Protein 3GMV (pdb70)

Structure (mmCIF, N/CA/C/O backbone):
data_3GMV
#
_entry.id   3GMV
#
_cell.length_a   98.735
_cell.length_b   44.071
_cell.length_c   45.291
_cell.angle_alpha   90.00
_cell.angle_beta   104.58
_cell.angle_gamma   90.00
#
_symmetry.space_group_name_H-M   'C 1 2 1'
#
loop_
_entity.id
_entity.type
_entity.pdbx_description
1 polymer 'Beta-lactamase inhibitory protein BLIP-I'
2 non-polymer TRIS(HYDROXYETHYL)AMINOMETHANE
3 water water
#
loop_
_atom_site.group_PDB
_atom_site.id
_atom_site.type_symbol
_atom_site.label_atom_id
_atom_site.label_alt_id
_atom_site.label_comp_id
_atom_site.label_asym_id
_atom_site.label_entity_id
_atom_site.label_seq_id
_atom_site.pdbx_PDB_ins_code
_atom_site.Cartn_x
_atom_site.Cartn_y
_atom_site.Cartn_z
_atom_site.occupancy
_atom_site.B_iso_or_equiv
_atom_site.auth_seq_id
_atom_site.auth_comp_id
_atom_site.auth_asym_id
_atom_site.auth_atom_id
_atom_site.pdbx_PDB_model_num
ATOM 1 N N . SER A 1 1 ? 37.530 -9.441 36.623 1.00 33.15 2 SER X N 1
ATOM 2 C CA . SER A 1 1 ? 37.710 -8.150 37.337 1.00 32.59 2 SER X CA 1
ATOM 3 C C . SER A 1 1 ? 36.826 -7.019 36.790 1.00 31.25 2 SER X C 1
ATOM 4 O O . SER A 1 1 ? 35.646 -6.876 37.173 1.00 31.80 2 SER X O 1
ATOM 7 N N . GLY A 1 2 ? 37.407 -6.211 35.909 1.00 28.94 3 GLY X N 1
ATOM 8 C CA . GLY A 1 2 ? 36.766 -4.978 35.439 1.00 25.95 3 GLY X CA 1
ATOM 9 C C . GLY A 1 2 ? 35.741 -5.206 34.343 1.00 23.60 3 GLY X C 1
ATOM 10 O O . GLY A 1 2 ? 35.484 -6.335 33.934 1.00 24.57 3 GLY X O 1
ATOM 11 N N . PHE A 1 3 ? 35.146 -4.124 33.869 1.00 20.97 4 PHE X N 1
ATOM 12 C CA . PHE A 1 3 ? 34.161 -4.212 32.797 1.00 17.76 4 PHE X CA 1
ATOM 13 C C . PHE A 1 3 ? 34.789 -4.714 31.488 1.00 17.06 4 PHE X C 1
ATOM 14 O O . PHE A 1 3 ? 35.997 -4.540 31.278 1.00 16.76 4 PHE X O 1
ATOM 22 N N . SER A 1 4 ? 33.980 -5.288 30.595 1.00 14.65 5 SER X N 1
ATOM 23 C CA . SER A 1 4 ? 34.478 -5.893 29.350 1.00 14.13 5 SER X CA 1
ATOM 24 C C . SER A 1 4 ? 33.346 -6.089 28.365 1.00 14.38 5 SER X C 1
ATOM 25 O O . SER A 1 4 ? 32.185 -6.059 28.763 1.00 12.81 5 SER X O 1
ATOM 28 N N . ALA A 1 5 ? 33.673 -6.286 27.087 1.00 14.07 6 ALA X N 1
ATOM 29 C CA . ALA A 1 5 ? 32.660 -6.544 26.053 1.00 14.92 6 AL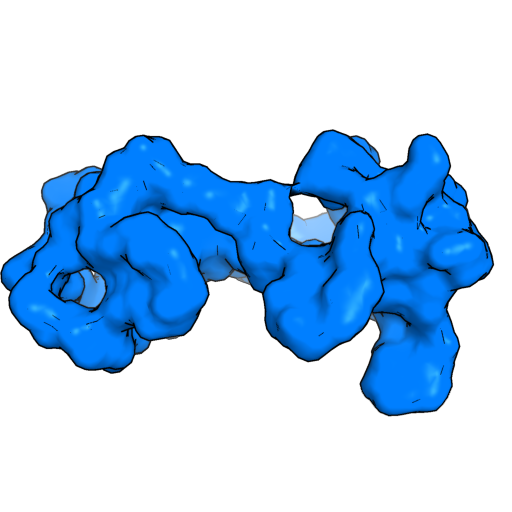A X CA 1
ATOM 30 C C . ALA A 1 5 ? 31.844 -7.779 26.432 1.00 15.05 6 ALA X C 1
ATOM 31 O O . ALA A 1 5 ? 30.628 -7.830 26.220 1.00 14.44 6 ALA X O 1
ATOM 33 N N . GLU A 1 6 ? 32.517 -8.779 27.008 1.00 13.89 7 GLU X N 1
ATOM 34 C CA . GLU A 1 6 ? 31.799 -9.965 27.451 1.00 14.07 7 GLU X CA 1
ATOM 35 C C . GLU A 1 6 ? 30.749 -9.631 28.510 1.00 12.42 7 GLU X C 1
ATOM 36 O O . GLU A 1 6 ? 29.631 -10.144 28.440 1.00 12.57 7 GLU X O 1
ATOM 42 N N . LYS A 1 7 ? 31.081 -8.769 29.475 1.00 11.71 8 LYS X N 1
ATOM 43 C CA . LYS A 1 7 ? 30.087 -8.353 30.474 1.00 11.28 8 LYS X CA 1
ATOM 44 C C . LYS A 1 7 ? 28.927 -7.594 29.818 1.00 10.15 8 LYS X C 1
ATOM 45 O O . LYS A 1 7 ? 27.756 -7.788 30.161 1.00 9.87 8 LYS X O 1
ATOM 51 N N . TYR A 1 8 ? 29.263 -6.705 28.889 1.00 9.37 9 TYR X N 1
ATOM 52 C CA . TYR A 1 8 ? 28.253 -5.989 28.090 1.00 9.65 9 TYR X CA 1
ATOM 53 C C . TYR A 1 8 ? 27.242 -6.954 27.470 1.00 9.90 9 TYR X C 1
ATOM 54 O O . TYR A 1 8 ? 26.043 -6.720 27.537 1.00 10.24 9 TYR X O 1
ATOM 63 N N . GLU A 1 9 ? 27.726 -8.025 26.855 1.00 9.81 10 GLU X N 1
ATOM 64 C CA . GLU A 1 9 ? 26.844 -9.020 26.234 1.00 10.40 10 GLU X CA 1
ATOM 65 C C . GLU A 1 9 ? 26.008 -9.824 27.241 1.00 10.80 10 GLU X C 1
ATOM 66 O O . GLU A 1 9 ? 24.904 -10.246 26.913 1.00 11.21 10 GLU X O 1
ATOM 72 N N . GLN A 1 10 ? 26.538 -10.052 28.439 1.00 9.73 11 GLN X N 1
ATOM 73 C CA . GLN A 1 10 ? 25.825 -10.788 29.476 1.00 10.38 11 GLN X CA 1
ATOM 74 C C . GLN A 1 10 ? 24.652 -9.945 30.001 1.00 10.72 11 GLN X C 1
ATOM 75 O O . GLN A 1 10 ? 23.692 -10.499 30.547 1.00 11.38 11 GLN X O 1
ATOM 81 N N . ILE A 1 11 ? 24.778 -8.621 29.876 1.00 8.79 12 ILE X N 1
ATOM 82 C CA . ILE A 1 11 ? 23.755 -7.670 30.355 1.00 9.18 12 ILE X CA 1
ATOM 83 C C . ILE A 1 11 ? 22.622 -7.652 29.331 1.00 10.28 12 ILE X C 1
ATOM 84 O O . ILE A 1 11 ? 22.885 -7.530 28.132 1.00 10.60 12 ILE X O 1
ATOM 89 N N . GLN A 1 12 ? 21.381 -7.804 29.810 1.00 9.23 13 GLN X N 1
ATOM 90 C CA . GLN A 1 12 ? 20.240 -8.029 28.945 1.00 9.39 13 GLN X CA 1
ATOM 91 C C . GLN A 1 12 ? 19.053 -7.145 29.291 1.00 9.12 13 GLN X C 1
ATOM 92 O O . GLN A 1 12 ? 18.829 -6.799 30.464 1.00 8.62 13 GLN X O 1
ATOM 98 N N . PHE A 1 13 ? 18.258 -6.814 28.283 1.00 7.57 14 PHE X N 1
ATOM 99 C CA . PHE A 1 13 ? 17.110 -5.941 28.552 1.00 7.02 14 PHE X CA 1
ATOM 100 C C . PHE A 1 13 ? 16.162 -6.569 29.570 1.00 6.71 14 PHE X C 1
ATOM 101 O O . PHE A 1 13 ? 15.923 -7.803 29.568 1.00 7.43 14 PHE X O 1
ATOM 109 N N . GLY A 1 14 ? 15.643 -5.714 30.448 1.00 6.74 15 GLY X N 1
ATOM 110 C CA . GLY A 1 14 ? 14.753 -6.153 31.523 1.00 6.67 15 GLY X CA 1
ATOM 111 C C . GLY A 1 14 ? 15.472 -6.391 32.844 1.00 7.64 15 GLY X C 1
ATOM 112 O O . GLY A 1 14 ? 14.824 -6.424 33.915 1.00 7.55 15 GLY X O 1
ATOM 113 N N . MET A 1 15 ? 16.794 -6.611 32.802 1.00 7.51 16 MET X N 1
ATOM 114 C CA . MET A 1 15 ? 17.519 -6.822 34.060 1.00 7.83 16 MET X CA 1
ATOM 115 C C . MET A 1 15 ? 17.374 -5.649 35.016 1.00 7.32 16 MET X C 1
ATOM 116 O O . MET A 1 15 ? 17.238 -4.485 34.606 1.00 7.75 16 MET X O 1
ATOM 121 N N . THR A 1 16 ? 17.445 -5.945 36.301 1.00 7.42 17 THR X N 1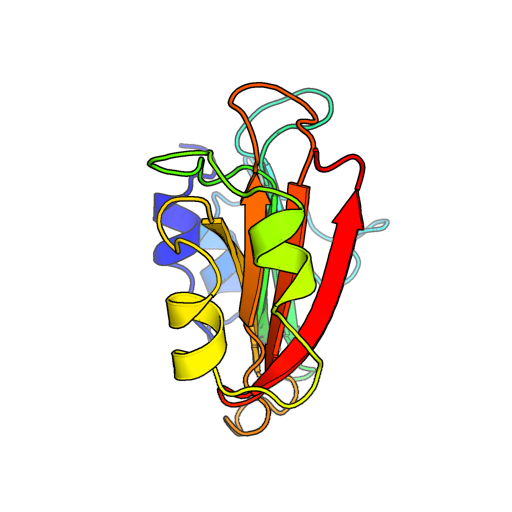
ATOM 122 C CA . THR A 1 16 ? 17.380 -4.860 37.283 1.00 7.60 17 THR X CA 1
ATOM 123 C C . THR A 1 16 ? 18.691 -4.060 37.347 1.00 7.55 17 THR X C 1
ATOM 124 O O . THR A 1 16 ? 19.753 -4.508 36.891 1.00 7.79 17 THR X O 1
ATOM 128 N N . PHE A 1 17 ? 18.603 -2.867 37.933 1.00 6.70 18 PHE X N 1
ATOM 129 C CA . PHE A 1 17 ? 19.784 -2.081 38.228 1.00 7.17 18 PHE X CA 1
ATOM 130 C C . PHE A 1 17 ? 20.836 -2.917 38.972 1.00 7.69 18 PHE X C 1
ATOM 131 O O . PHE A 1 17 ? 22.018 -2.888 38.628 1.00 6.54 18 PHE X O 1
ATOM 139 N N . ASP A 1 18 ? 20.422 -3.631 40.014 1.00 6.61 19 ASP X N 1
ATOM 140 C CA . ASP A 1 18 ? 21.388 -4.383 40.812 1.00 7.39 19 ASP X CA 1
ATOM 141 C C . ASP A 1 18 ? 22.034 -5.486 39.977 1.00 6.08 19 ASP X C 1
ATOM 142 O O . ASP A 1 18 ? 23.243 -5.744 40.100 1.00 7.43 19 ASP X O 1
ATOM 147 N N . GLU A 1 19 ? 21.233 -6.135 39.120 1.00 6.27 20 GLU X N 1
ATOM 148 C CA . GLU A 1 19 ? 21.770 -7.209 38.285 1.00 6.04 20 GLU X CA 1
ATOM 149 C C . GLU A 1 19 ? 22.833 -6.663 37.335 1.00 5.95 20 GLU X C 1
ATOM 150 O O . GLU A 1 19 ? 23.894 -7.261 37.131 1.00 5.45 20 GLU X O 1
ATOM 156 N N . VAL A 1 20 ? 22.525 -5.537 36.714 1.00 5.59 21 VAL X N 1
ATOM 157 C CA . VAL A 1 20 ? 23.463 -4.936 35.796 1.00 6.33 21 VAL X CA 1
ATOM 158 C C . VAL A 1 20 ? 24.728 -4.441 36.500 1.00 6.91 21 VAL X C 1
ATOM 159 O O . VAL A 1 20 ? 25.834 -4.641 36.002 1.00 7.17 21 VAL X O 1
ATOM 163 N N . TRP A 1 21 ? 24.560 -3.777 37.650 1.00 7.57 22 TRP X N 1
ATOM 164 C CA . TRP A 1 21 ? 25.695 -3.313 38.463 1.00 8.27 22 TRP X CA 1
ATOM 165 C C . TRP A 1 21 ? 26.626 -4.496 38.814 1.00 9.40 22 TRP X C 1
ATOM 166 O O . TRP A 1 21 ? 27.859 -4.372 38.708 1.00 9.58 22 TRP X O 1
ATOM 177 N N . GLU A 1 22 ? 26.044 -5.631 39.196 1.00 8.96 23 GLU X N 1
ATOM 178 C CA . GLU A 1 22 ? 26.826 -6.804 39.572 1.00 10.27 23 GLU X CA 1
ATOM 179 C C . GLU A 1 22 ? 27.609 -7.324 38.358 1.00 9.34 23 GLU X C 1
ATOM 180 O O . GLU A 1 22 ? 28.824 -7.564 38.435 1.00 9.82 23 GLU X O 1
ATOM 186 N N . ILE A 1 23 ? 26.929 -7.496 37.240 1.00 9.37 24 ILE X N 1
ATOM 187 C CA . ILE A 1 23 ? 27.587 -8.039 36.047 1.00 9.21 24 ILE X CA 1
ATOM 188 C C . ILE A 1 23 ? 28.677 -7.081 35.550 1.00 9.93 24 ILE X C 1
ATOM 189 O O . ILE A 1 23 ? 29.769 -7.501 35.172 1.00 10.55 24 ILE X O 1
ATOM 194 N N . GLY A 1 24 ? 28.380 -5.784 35.544 1.00 9.90 25 GLY X N 1
ATOM 195 C CA . GLY A 1 24 ? 29.336 -4.803 35.073 1.00 10.24 25 GLY X CA 1
ATOM 196 C C . GLY A 1 24 ? 30.625 -4.742 35.872 1.00 11.75 25 GLY X C 1
ATOM 197 O O . GLY A 1 24 ? 31.626 -4.265 35.365 1.00 12.31 25 GLY X O 1
ATOM 198 N N . GLY A 1 25 ? 30.600 -5.180 37.127 1.00 11.57 26 GLY X N 1
ATOM 199 C CA . GLY A 1 25 ? 31.816 -5.099 37.945 1.00 13.23 26 GLY X CA 1
ATOM 200 C C . GLY A 1 25 ? 31.709 -4.245 39.189 1.00 13.31 26 GLY X C 1
ATOM 201 O O . GLY A 1 25 ? 32.696 -4.070 39.885 1.00 13.64 26 GLY X O 1
ATOM 202 N N . GLY A 1 26 ? 30.512 -3.730 39.474 1.00 13.29 27 GLY X N 1
ATOM 203 C CA . GLY A 1 26 ? 30.243 -3.011 40.723 1.00 13.60 27 GLY X CA 1
ATOM 204 C C . GLY A 1 26 ? 31.078 -1.758 40.862 1.00 14.24 27 GLY X C 1
ATOM 205 O O . GLY A 1 26 ? 31.478 -1.173 39.874 1.00 12.87 27 GLY X O 1
ATOM 206 N N . GLU A 1 27 ? 31.365 -1.388 42.105 1.00 15.13 28 GLU X N 1
ATOM 207 C CA . GLU A 1 27 ? 32.009 -0.117 42.429 1.00 17.15 28 GLU X CA 1
ATOM 208 C C . GLU A 1 27 ? 33.348 0.031 41.744 1.00 16.25 28 GLU X C 1
ATOM 209 O O . GLU A 1 27 ? 33.683 1.093 41.254 1.00 16.78 28 GLU X O 1
ATOM 215 N N . ALA A 1 28 ? 34.139 -1.037 41.716 1.00 16.84 29 ALA X N 1
ATOM 216 C CA . ALA A 1 28 ? 35.474 -0.929 41.124 1.00 17.05 29 ALA X CA 1
ATOM 217 C C . ALA A 1 28 ? 35.441 -0.626 39.637 1.00 16.44 29 ALA X C 1
ATOM 218 O O . ALA A 1 28 ? 36.389 -0.044 39.108 1.00 15.86 29 ALA X O 1
ATOM 220 N N . ALA A 1 29 ? 34.365 -1.017 38.947 1.00 14.23 30 ALA X N 1
ATOM 221 C CA . ALA A 1 29 ? 34.318 -0.864 37.482 1.00 13.76 30 ALA X CA 1
ATOM 222 C C . ALA A 1 29 ? 33.311 0.168 36.946 1.00 12.62 30 ALA X C 1
ATOM 223 O O . ALA A 1 29 ? 33.418 0.647 35.823 1.00 13.00 30 ALA X O 1
ATOM 225 N N . CYS A 1 30 ? 32.330 0.513 37.761 1.00 11.75 31 CYS X N 1
ATOM 226 C CA . CYS A 1 30 ? 31.190 1.287 37.274 1.00 10.71 31 CYS X CA 1
ATOM 227 C C . CYS A 1 30 ? 30.897 2.446 38.206 1.00 11.28 31 CYS X C 1
ATOM 228 O O . CYS A 1 30 ? 31.412 2.496 39.344 1.00 12.87 31 CYS X O 1
ATOM 231 N N . ASP A 1 31 ? 30.089 3.386 37.723 1.00 11.09 32 ASP X N 1
ATOM 232 C CA . ASP A 1 31 ? 29.633 4.514 38.521 1.00 11.19 32 ASP X CA 1
ATOM 233 C C . ASP A 1 31 ? 28.178 4.833 38.214 1.00 10.32 32 ASP X C 1
ATOM 234 O O . ASP A 1 31 ? 27.667 4.525 37.142 1.00 10.36 32 ASP X O 1
ATOM 239 N N . THR A 1 32 ? 27.511 5.441 39.179 1.00 9.32 33 THR X N 1
ATOM 240 C CA . THR A 1 32 ? 26.171 5.938 38.993 1.00 10.28 33 THR X CA 1
ATOM 241 C C . THR A 1 32 ? 26.123 7.328 39.667 1.00 10.31 33 THR X C 1
ATOM 242 O O . THR A 1 32 ? 27.059 7.713 40.392 1.00 9.46 33 THR X O 1
ATOM 246 N N . GLY A 1 33 ? 25.065 8.091 39.381 1.00 10.93 34 GLY X N 1
ATOM 247 C CA . GLY A 1 33 ? 24.919 9.427 39.959 1.00 11.95 34 GLY X CA 1
ATOM 248 C C . GLY A 1 33 ? 25.827 10.496 39.363 1.00 13.15 34 GLY X C 1
ATOM 249 O O . GLY A 1 33 ? 26.440 10.327 38.293 1.00 12.29 34 GLY X O 1
ATOM 250 N N . GLY A 1 34 ? 25.947 11.618 40.063 1.00 12.35 35 GLY X N 1
ATOM 251 C CA . GLY A 1 34 ? 26.557 12.773 39.408 1.00 13.92 35 GLY X CA 1
ATOM 252 C C . GLY A 1 34 ? 25.917 12.979 38.042 1.00 13.94 35 GLY X C 1
ATOM 253 O O . GLY A 1 34 ? 24.719 12.839 37.868 1.00 15.57 35 GLY X O 1
ATOM 254 N N . VAL A 1 35 ? 26.718 13.320 37.041 1.00 15.36 36 VAL X N 1
ATOM 255 C CA . VAL A 1 35 ? 26.185 13.543 35.699 1.00 15.15 36 VAL X CA 1
ATOM 256 C C . VAL A 1 35 ? 25.577 12.293 35.036 1.00 14.99 36 VAL X C 1
ATOM 257 O O . VAL A 1 35 ? 24.839 12.402 34.064 1.00 15.14 36 VAL X O 1
ATOM 261 N N . ILE A 1 36 ? 25.924 11.105 35.539 1.00 13.59 37 ILE X N 1
ATOM 262 C CA . ILE A 1 36 ? 25.353 9.832 35.048 1.00 12.38 37 ILE X CA 1
ATOM 263 C C . ILE A 1 36 ? 23.907 9.671 35.466 1.00 12.45 37 ILE X C 1
ATOM 264 O O . ILE A 1 36 ? 23.148 8.945 34.815 1.00 13.44 37 ILE X O 1
ATOM 269 N N . GLY A 1 37 ? 23.534 10.311 36.575 1.00 11.76 38 GLY X N 1
ATOM 270 C CA . GLY A 1 37 ? 22.159 10.229 37.086 1.00 10.80 38 GLY X CA 1
ATOM 271 C C . GLY A 1 37 ? 21.784 8.818 37.504 1.00 10.86 38 GLY X C 1
ATOM 272 O O . GLY A 1 37 ? 22.624 8.100 38.026 1.00 10.93 38 GLY X O 1
ATOM 273 N N . ASP A 1 38 ? 20.528 8.424 37.265 1.00 11.06 39 ASP X N 1
ATOM 274 C CA . ASP A 1 38 ? 20.030 7.114 37.699 1.00 10.60 39 ASP X CA 1
ATOM 275 C C . ASP A 1 38 ? 20.688 5.953 36.925 1.00 9.98 39 ASP X C 1
ATOM 276 O O . ASP A 1 38 ? 20.505 4.779 37.272 1.00 9.55 39 ASP X O 1
ATOM 281 N N . SER A 1 39 ? 21.434 6.278 35.871 1.00 9.64 40 SER X N 1
ATOM 282 C CA . SER A 1 39 ? 22.004 5.259 34.989 1.00 9.98 40 SER X CA 1
ATOM 283 C C . SER A 1 39 ? 23.294 4.642 35.543 1.00 9.65 40 SER X C 1
ATOM 284 O O . SER A 1 39 ? 23.711 4.954 36.657 1.00 10.34 40 SER X O 1
ATOM 287 N N . ILE A 1 40 ? 23.905 3.732 34.785 1.00 9.13 41 ILE X N 1
ATOM 288 C CA . ILE A 1 40 ? 25.196 3.177 35.194 1.00 7.75 41 ILE X CA 1
ATOM 289 C C . ILE A 1 40 ? 26.128 3.365 34.044 1.00 8.66 41 ILE X C 1
ATOM 290 O O . ILE A 1 40 ? 25.724 3.148 32.901 1.00 8.99 41 ILE X O 1
ATOM 295 N N . LEU A 1 41 ? 27.397 3.669 34.322 1.00 10.16 42 LEU X N 1
ATOM 296 C CA . LEU A 1 41 ? 28.402 3.755 33.264 1.00 11.05 42 LEU X CA 1
ATOM 297 C C . LEU A 1 41 ? 29.614 2.971 33.758 1.00 11.92 42 LEU X C 1
ATOM 298 O O . LEU A 1 41 ? 30.032 3.145 34.912 1.00 11.89 42 LEU X O 1
ATOM 303 N N . CYS A 1 42 ? 30.149 2.100 32.908 1.00 11.54 43 CYS X N 1
ATOM 304 C CA . CYS A 1 42 ? 31.315 1.271 33.267 1.00 12.92 43 CYS X CA 1
ATOM 305 C C . CYS A 1 42 ? 32.369 1.446 32.170 1.00 14.06 43 CYS X C 1
ATOM 306 O O . CYS A 1 42 ? 32.057 1.347 30.990 1.00 11.34 43 CYS X O 1
ATOM 309 N N . PHE A 1 43 ? 33.614 1.695 32.573 1.00 16.41 44 PHE X N 1
ATOM 310 C CA . PHE A 1 43 ? 34.739 1.870 31.638 1.00 17.28 44 PHE X CA 1
ATOM 311 C C . PHE A 1 43 ? 35.637 0.642 31.689 1.00 17.09 44 PHE X C 1
ATOM 312 O O . PHE A 1 43 ? 35.834 0.078 32.747 1.00 17.35 44 PHE X O 1
ATOM 320 N N . THR A 1 44 ? 36.190 0.212 30.554 1.00 16.29 45 THR X N 1
ATOM 321 C CA . THR A 1 44 ? 37.055 -0.950 30.558 1.00 16.24 45 THR X CA 1
ATOM 322 C C . THR A 1 44 ? 38.507 -0.536 30.872 1.00 16.95 45 THR X C 1
ATOM 323 O O . THR A 1 44 ? 39.308 -1.380 31.219 1.00 17.93 45 THR X O 1
ATOM 327 N N . GLU A 1 45 ? 38.817 0.744 30.701 1.00 17.71 46 GLU X N 1
ATOM 328 C CA . GLU A 1 45 ? 40.183 1.259 30.933 1.00 19.08 46 GLU X CA 1
ATOM 329 C C . GLU A 1 45 ? 40.127 2.611 31.597 1.00 19.68 46 GLU X C 1
ATOM 330 O O . GLU A 1 45 ? 39.080 3.249 31.636 1.00 18.25 46 GLU X O 1
ATOM 336 N N . SER A 1 46 ? 41.274 3.072 32.101 1.00 20.28 47 SER X N 1
ATOM 337 C CA . SER A 1 46 ? 41.392 4.434 32.558 1.00 21.20 47 SER X CA 1
ATOM 338 C C . SER A 1 46 ? 41.623 5.422 31.424 1.00 21.30 47 SER X C 1
ATOM 339 O O . SER A 1 46 ? 41.793 5.056 30.263 1.00 20.90 47 SER X O 1
ATOM 342 N N . GLY A 1 47 ? 41.614 6.698 31.760 1.00 22.22 48 GLY X N 1
ATOM 343 C CA . GLY A 1 47 ? 41.996 7.712 30.804 1.00 23.30 48 GLY X CA 1
ATOM 344 C C . GLY A 1 47 ? 40.874 8.106 29.868 1.00 24.78 48 GLY X C 1
ATOM 345 O O . GLY A 1 47 ? 39.783 7.532 29.920 1.00 25.01 48 GLY X O 1
ATOM 346 N N . ASP A 1 48 ? 41.160 9.077 29.008 1.00 26.01 49 ASP X N 1
ATOM 347 C CA . ASP A 1 48 ? 40.166 9.642 28.109 1.00 27.47 49 ASP X CA 1
ATOM 348 C C . ASP A 1 48 ? 39.900 8.718 26.925 1.00 27.53 49 ASP X C 1
ATOM 349 O O . ASP A 1 48 ? 40.782 7.995 26.464 1.00 27.81 49 ASP X O 1
ATOM 354 N N . TYR A 1 49 ? 38.689 8.789 26.399 1.00 27.08 50 TYR X N 1
ATOM 355 C CA . TYR A 1 49 ? 38.306 7.910 25.304 1.00 26.92 50 TYR X CA 1
ATOM 356 C C . TYR A 1 49 ? 38.477 6.406 25.606 1.00 25.49 50 TYR X C 1
ATOM 357 O O . TYR A 1 49 ? 38.623 5.612 24.679 1.00 25.58 50 TYR X O 1
ATOM 366 N N . ALA A 1 50 ? 38.454 6.012 26.886 1.00 23.44 51 ALA X N 1
ATOM 367 C CA . ALA A 1 50 ? 38.379 4.595 27.274 1.00 21.30 51 ALA X CA 1
ATOM 368 C C . ALA A 1 50 ? 37.086 4.001 26.740 1.00 19.70 51 ALA X C 1
ATOM 369 O O . ALA A 1 50 ? 36.085 4.714 26.668 1.00 18.94 51 ALA X O 1
ATOM 371 N N . PRO A 1 51 ? 37.093 2.700 26.412 1.00 17.67 52 PRO X N 1
ATOM 372 C CA . PRO A 1 51 ? 35.839 2.076 25.999 1.00 16.60 52 PRO X CA 1
ATOM 373 C C . PRO A 1 51 ? 34.896 1.951 27.202 1.00 16.06 52 PRO X C 1
ATOM 374 O O . PRO A 1 51 ? 35.338 1.802 28.349 1.00 13.85 52 PRO X O 1
ATOM 378 N N . TYR A 1 52 ? 33.598 2.021 26.956 1.00 13.97 53 TYR X N 1
ATOM 379 C CA . TYR A 1 52 ? 32.677 2.013 28.076 1.00 12.93 53 TYR X CA 1
ATOM 380 C C . TYR A 1 52 ? 31.346 1.411 27.624 1.00 12.48 53 TYR X C 1
ATOM 381 O O . TYR A 1 52 ? 31.080 1.288 26.415 1.00 11.09 53 TYR X O 1
ATOM 390 N N . GLY A 1 53 ? 30.540 1.027 28.607 1.00 11.72 54 GLY X N 1
ATOM 391 C CA . GLY A 1 53 ? 29.128 0.701 28.366 1.00 11.31 54 GLY X CA 1
ATOM 392 C C . GLY A 1 53 ? 28.278 1.598 29.265 1.00 11.06 54 GLY X C 1
ATOM 393 O O . GLY A 1 53 ? 28.653 1.886 30.418 1.00 10.53 54 GLY X O 1
ATOM 394 N N . GLY A 1 54 ? 27.127 2.041 28.759 1.00 10.12 55 GLY X N 1
ATOM 395 C CA . GLY A 1 54 ? 26.181 2.831 29.564 1.00 8.91 55 GLY X CA 1
ATOM 396 C C . GLY A 1 54 ? 24.838 2.114 29.560 1.00 9.25 55 GLY X C 1
ATOM 397 O O . GLY A 1 54 ? 24.425 1.559 28.524 1.00 9.22 55 GLY X O 1
ATOM 398 N N . PHE A 1 55 ? 24.157 2.102 30.703 1.00 8.81 56 PHE X N 1
ATOM 399 C CA . PHE A 1 55 ? 22.933 1.333 30.856 1.00 8.79 56 PHE X CA 1
ATOM 400 C C . PHE A 1 55 ? 21.888 2.223 31.508 1.00 9.30 56 PHE X C 1
ATOM 401 O O . PHE A 1 55 ? 22.157 2.829 32.548 1.00 8.27 56 PHE X O 1
ATOM 409 N N . SER A 1 56 ? 20.695 2.277 30.927 1.00 9.44 57 SER X N 1
ATOM 410 C CA . SER A 1 56 ? 19.628 3.112 31.496 1.00 9.18 57 SER X CA 1
ATOM 411 C C . SER A 1 56 ? 18.408 2.283 31.798 1.00 8.26 57 SER X C 1
ATOM 412 O O . SER A 1 56 ? 18.172 1.246 31.144 1.00 8.25 57 SER X O 1
ATOM 415 N N . PHE A 1 57 ? 17.657 2.731 32.803 1.00 8.25 58 PHE X N 1
ATOM 416 C CA . PHE A 1 57 ? 16.574 1.943 33.410 1.00 7.10 58 PHE X CA 1
ATOM 417 C C . PHE A 1 57 ? 15.217 2.634 33.374 1.00 7.91 58 PHE X C 1
ATOM 418 O O . PHE A 1 57 ? 15.147 3.836 33.440 1.00 7.55 58 PHE X O 1
ATOM 426 N N . THR A 1 58 ? 14.135 1.855 33.292 1.00 8.13 59 THR X N 1
ATOM 427 C CA . THR A 1 58 ? 12.795 2.447 33.330 1.00 9.68 59 THR X CA 1
ATOM 428 C C . THR A 1 58 ? 12.456 2.870 34.771 1.00 10.61 59 THR X C 1
ATOM 429 O O . THR A 1 58 ? 13.180 2.599 35.736 1.00 10.64 59 THR X O 1
ATOM 433 N N . ASP A 1 59 ? 11.315 3.521 34.929 1.00 12.77 60 ASP X N 1
ATOM 434 C CA . ASP A 1 59 ? 10.857 3.917 36.240 1.00 13.52 60 ASP X CA 1
ATOM 435 C C . ASP A 1 59 ? 10.597 2.708 37.160 1.00 13.52 60 ASP X C 1
ATOM 436 O O . ASP A 1 59 ? 10.542 2.855 38.384 1.00 13.09 60 ASP X O 1
ATOM 441 N N . GLU A 1 60 ? 10.482 1.519 36.575 1.00 14.36 61 GLU X N 1
ATOM 442 C CA . GLU A 1 60 ? 10.356 0.275 37.350 1.00 15.27 61 GLU X CA 1
ATOM 443 C C . GLU A 1 60 ? 11.709 -0.426 37.613 1.00 14.94 61 GLU X C 1
ATOM 444 O O . GLU A 1 60 ? 11.769 -1.459 38.290 1.00 15.30 61 GLU X O 1
ATOM 450 N N . GLY A 1 61 ? 12.793 0.186 37.152 1.00 11.71 62 GLY X N 1
ATOM 451 C CA . GLY A 1 61 ? 14.163 -0.246 37.484 1.00 11.50 62 GLY X CA 1
ATOM 452 C C . GLY A 1 61 ? 14.738 -1.277 36.528 1.00 10.67 62 GLY X C 1
ATOM 453 O O . GLY A 1 61 ? 15.723 -1.939 36.857 1.00 11.06 62 GLY X O 1
ATOM 454 N N . GLU A 1 62 ? 14.145 -1.392 35.338 1.00 9.39 63 GLU X N 1
ATOM 455 C CA . GLU A 1 62 ? 14.503 -2.450 34.377 1.00 9.48 63 GLU X CA 1
ATOM 456 C C . GLU A 1 62 ? 15.281 -1.869 33.199 1.00 8.46 63 GLU X C 1
ATOM 457 O O . GLU A 1 62 ? 14.946 -0.795 32.706 1.00 6.98 63 GLU X O 1
ATOM 463 N N . LEU A 1 63 ? 16.299 -2.602 32.728 1.00 7.33 64 LEU X N 1
ATOM 464 C CA . LEU A 1 63 ? 17.168 -2.089 31.644 1.00 6.86 64 LEU X CA 1
ATOM 465 C C . LEU A 1 63 ? 16.394 -1.947 30.339 1.00 7.27 64 LEU X C 1
ATOM 466 O O . LEU A 1 63 ? 15.837 -2.929 29.835 1.00 7.38 64 LEU X O 1
ATOM 471 N N . TRP A 1 64 ? 16.361 -0.746 29.760 1.00 6.50 65 TRP X N 1
ATOM 472 C CA . TRP A 1 64 ? 15.739 -0.582 28.451 1.00 7.58 65 TRP X CA 1
ATOM 473 C C . TRP A 1 64 ? 16.774 -0.148 27.408 1.00 8.19 65 TRP X C 1
ATOM 474 O O . TRP A 1 64 ? 16.497 -0.188 26.205 1.00 7.44 65 TRP X O 1
ATOM 485 N N . SER A 1 65 ? 17.954 0.291 27.845 1.00 7.45 66 SER X N 1
ATOM 486 C CA . SER A 1 65 ? 18.917 0.845 26.893 1.00 9.57 66 SER X CA 1
ATOM 487 C C . SER A 1 65 ? 20.359 0.416 27.220 1.00 8.71 66 SER X C 1
ATOM 488 O O . SER A 1 65 ? 20.785 0.515 28.364 1.00 8.95 66 SER X O 1
ATOM 491 N N . LYS A 1 66 ? 21.082 -0.031 26.192 1.00 7.97 67 LYS X N 1
ATOM 492 C CA . LYS A 1 66 ? 22.507 -0.264 26.262 1.00 8.02 67 LYS X CA 1
ATOM 493 C C . LYS A 1 66 ? 23.193 0.592 25.223 1.00 8.55 67 LYS X C 1
ATOM 494 O O . LYS A 1 66 ? 22.732 0.661 24.077 1.00 9.85 67 LYS X O 1
ATOM 500 N N . ARG A 1 67 ? 24.326 1.178 25.592 1.00 9.11 68 ARG X N 1
ATOM 501 C CA . ARG A 1 67 ? 25.116 1.933 24.622 1.00 10.56 68 ARG X CA 1
ATOM 502 C C . ARG A 1 67 ? 26.575 1.670 24.944 1.00 11.28 68 ARG X C 1
ATOM 503 O O . ARG A 1 67 ? 26.919 1.289 26.085 1.00 11.72 68 ARG X O 1
ATOM 511 N N . ASN A 1 68 ? 27.435 1.870 23.953 1.00 10.84 69 ASN X N 1
ATOM 512 C CA . ASN A 1 68 ? 28.856 1.779 24.213 1.00 11.83 69 ASN X CA 1
ATOM 513 C C . ASN A 1 68 ? 29.628 2.536 23.156 1.00 13.06 69 ASN X C 1
ATOM 514 O O . ASN A 1 68 ? 29.108 2.846 22.061 1.00 13.31 69 ASN X O 1
ATOM 519 N N . GLU A 1 69 ? 30.868 2.866 23.490 1.00 13.62 70 GLU X N 1
ATOM 520 C CA . GLU A 1 69 ? 31.820 3.248 22.460 1.00 14.47 70 GLU X CA 1
ATOM 521 C C . GLU A 1 69 ? 33.069 2.435 22.667 1.00 15.01 70 GLU X C 1
ATOM 522 O O . GLU A 1 69 ? 33.533 2.248 23.800 1.00 14.11 70 GLU X O 1
ATOM 528 N N . TYR A 1 70 ? 33.574 1.902 21.566 1.00 14.75 71 TYR X N 1
ATOM 529 C CA . TYR A 1 70 ? 34.903 1.266 21.530 1.00 15.82 71 TYR X CA 1
ATOM 530 C C . TYR A 1 70 ? 35.008 -0.126 22.122 1.00 15.19 71 TYR X C 1
ATOM 531 O O . TYR A 1 70 ? 36.106 -0.675 22.176 1.00 15.27 71 TYR X O 1
ATOM 540 N N . LEU A 1 71 ? 33.902 -0.741 22.538 1.00 13.85 72 LEU X N 1
ATOM 541 C CA . LEU A 1 71 ? 33.990 -2.103 23.048 1.00 14.64 72 LEU X CA 1
ATOM 542 C C . LEU A 1 71 ? 34.326 -3.096 21.950 1.00 14.84 72 LEU X C 1
ATOM 543 O O . LEU A 1 71 ? 34.843 -4.166 22.230 1.00 15.54 72 LEU X O 1
ATOM 548 N N . TYR A 1 72 ? 33.972 -2.760 20.709 1.00 13.65 73 TYR X N 1
ATOM 549 C CA . TYR A 1 72 ? 34.220 -3.622 19.570 1.00 13.55 73 TYR X CA 1
ATOM 550 C C . TYR A 1 72 ? 34.961 -2.854 18.480 1.00 13.27 73 TYR X C 1
ATOM 551 O O . TYR A 1 72 ? 34.803 -1.656 18.351 1.00 13.12 73 TYR X O 1
ATOM 560 N N . LYS A 1 73 ? 35.798 -3.552 17.718 1.00 13.73 74 LYS X N 1
ATOM 561 C CA . LYS A 1 73 ? 36.467 -2.925 16.580 1.00 14.66 74 LYS X CA 1
ATOM 562 C C . LYS A 1 73 ? 35.961 -3.656 15.339 1.00 13.15 74 LYS X C 1
ATOM 563 O O . LYS A 1 73 ? 35.778 -4.867 15.350 1.00 14.08 74 LYS X O 1
ATOM 569 N N . ALA A 1 74 ? 35.745 -2.930 14.261 1.00 13.04 75 ALA X N 1
ATOM 570 C CA . ALA A 1 74 ? 35.294 -3.554 13.024 1.00 12.71 75 ALA X CA 1
ATOM 571 C C . ALA A 1 74 ? 36.243 -4.628 12.554 1.00 13.29 75 ALA X C 1
ATOM 572 O O . ALA A 1 74 ? 37.452 -4.478 12.672 1.00 13.67 75 ALA X O 1
ATOM 574 N N . LYS A 1 75 ? 35.685 -5.703 12.030 1.00 13.38 76 LYS X N 1
ATOM 575 C CA . LYS A 1 75 ? 36.461 -6.804 11.467 1.00 15.42 76 LYS X CA 1
ATOM 576 C C . LYS A 1 75 ? 37.283 -6.333 10.287 1.00 15.56 76 LYS X C 1
ATOM 577 O O . LYS A 1 75 ? 38.507 -6.603 10.208 1.00 15.49 76 LYS X O 1
ATOM 583 N N . THR A 1 76 ? 36.613 -5.597 9.405 1.00 15.39 77 THR X N 1
ATOM 584 C CA . THR A 1 76 ? 37.226 -5.065 8.186 1.00 15.17 77 THR X CA 1
ATOM 585 C C . THR A 1 76 ? 36.826 -3.622 7.948 1.00 14.01 77 THR X C 1
ATOM 586 O O . THR A 1 76 ? 35.898 -3.360 7.172 1.00 14.13 77 THR X O 1
ATOM 590 N N . PRO A 1 77 ? 37.513 -2.674 8.612 1.00 13.88 78 PRO X N 1
ATOM 591 C CA . PRO A 1 77 ? 37.216 -1.257 8.393 1.00 12.62 78 PRO X CA 1
ATOM 592 C C . PRO A 1 77 ? 37.451 -0.901 6.919 1.00 12.37 78 PRO X C 1
ATOM 593 O O . PRO A 1 77 ? 38.578 -0.990 6.421 1.00 12.44 78 PRO X O 1
ATOM 597 N N . SER A 1 78 ? 36.412 -0.483 6.225 1.00 10.73 79 SER X N 1
ATOM 598 C CA . SER A 1 78 ? 36.509 -0.355 4.791 1.00 10.63 79 SER X CA 1
ATOM 599 C C . SER A 1 78 ? 35.410 0.479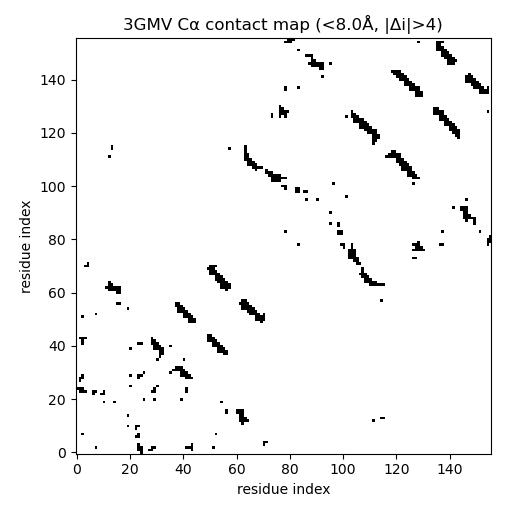 4.180 1.00 10.06 79 SER X C 1
ATOM 600 O O . SER A 1 78 ? 35.311 0.593 2.939 1.00 10.19 79 SER X O 1
ATOM 603 N N . VAL A 1 79 ? 34.551 1.065 5.013 1.00 8.97 80 VAL X N 1
ATOM 604 C CA . VAL A 1 79 ? 33.437 1.817 4.428 1.00 8.21 80 VAL X CA 1
ATOM 605 C C . VAL A 1 79 ? 33.941 3.054 3.672 1.00 8.36 80 VAL X C 1
ATOM 606 O O . VAL A 1 79 ? 34.920 3.709 4.096 1.00 7.79 80 VAL X O 1
ATOM 610 N N . LYS A 1 80 ? 33.296 3.335 2.532 1.00 8.84 81 LYS X N 1
ATOM 611 C CA . LYS A 1 80 ? 33.653 4.422 1.632 1.00 9.03 81 LYS X CA 1
ATOM 612 C C . LYS A 1 80 ? 32.491 5.391 1.497 1.00 8.67 81 LYS X C 1
ATOM 613 O O . LYS A 1 80 ? 31.337 5.019 1.720 1.00 9.50 81 LYS X O 1
ATOM 619 N N . LEU A 1 81 ? 32.787 6.631 1.103 1.00 8.34 82 LEU X N 1
ATOM 620 C CA . LEU A 1 81 ? 31.728 7.589 0.807 1.00 8.16 82 LEU X CA 1
ATOM 621 C C . LEU A 1 81 ? 30.802 7.052 -0.272 1.00 8.51 82 LEU X C 1
ATOM 622 O O . LEU A 1 81 ? 29.604 7.269 -0.232 1.00 7.83 82 LEU X O 1
ATOM 627 N N . SER A 1 82 ? 31.344 6.297 -1.226 1.00 7.92 83 SER X N 1
ATOM 628 C CA . SER A 1 82 ? 30.501 5.694 -2.267 1.00 8.25 83 SER X CA 1
ATOM 629 C C . SER A 1 82 ? 29.385 4.826 -1.642 1.00 7.18 83 SER X C 1
ATOM 630 O O . SER A 1 82 ? 28.209 4.883 -2.052 1.00 7.05 83 SER X O 1
ATOM 633 N N . HIS A 1 83 ? 29.747 4.005 -0.668 1.00 7.61 84 HIS X N 1
ATOM 634 C CA . HIS A 1 83 ? 28.752 3.167 -0.000 1.00 7.36 84 HIS X CA 1
ATOM 635 C C . HIS A 1 83 ? 27.720 4.050 0.685 1.00 7.03 84 HIS X C 1
ATOM 636 O O . HIS A 1 83 ? 26.499 3.812 0.601 1.00 6.61 84 HIS X O 1
ATOM 643 N N . TYR A 1 84 ? 28.214 5.019 1.445 1.00 6.83 85 TYR X N 1
ATOM 644 C CA . TYR A 1 84 ? 27.354 5.901 2.215 1.00 6.75 85 TYR X CA 1
ATOM 645 C C . TYR A 1 84 ? 26.328 6.607 1.318 1.00 7.33 85 TYR X C 1
ATOM 646 O O . TYR A 1 84 ? 25.140 6.737 1.674 1.00 7.14 85 TYR X O 1
ATOM 655 N N . ASN A 1 85 ? 26.783 7.038 0.144 1.00 7.53 86 ASN X N 1
ATOM 656 C CA . ASN A 1 85 ? 25.925 7.739 -0.822 1.00 8.07 86 ASN X CA 1
ATOM 657 C C . ASN A 1 85 ? 24.827 6.877 -1.421 1.00 8.71 86 ASN X C 1
ATOM 658 O O . ASN A 1 85 ? 23.911 7.406 -2.074 1.00 8.52 86 ASN X O 1
ATOM 663 N N . ARG A 1 86 ? 24.881 5.574 -1.155 1.00 7.75 87 ARG X N 1
ATOM 664 C CA . ARG A 1 86 ? 23.817 4.688 -1.588 1.00 8.55 87 ARG X CA 1
ATOM 665 C C . ARG A 1 86 ? 22.960 4.204 -0.422 1.00 8.98 87 ARG X C 1
ATOM 666 O O . ARG A 1 86 ? 22.260 3.176 -0.515 1.00 10.82 87 ARG X O 1
ATOM 674 N N . THR A 1 87 ? 22.965 4.981 0.659 1.00 8.74 88 THR X N 1
ATOM 675 C CA . THR A 1 87 ? 22.027 4.767 1.738 1.00 8.16 88 THR X CA 1
ATOM 676 C C . THR A 1 87 ? 21.075 5.950 1.773 1.00 8.35 88 THR X C 1
ATOM 677 O O . THR A 1 87 ? 21.389 7.060 1.267 1.00 8.72 88 THR X O 1
ATOM 681 N N . ALA A 1 88 ? 19.917 5.728 2.377 1.00 9.02 89 ALA X N 1
ATOM 682 C CA . ALA A 1 88 ? 18.896 6.774 2.491 1.00 8.77 89 ALA X CA 1
ATOM 683 C C . ALA A 1 88 ? 17.947 6.380 3.613 1.00 8.80 89 ALA X C 1
ATOM 684 O O . ALA A 1 88 ? 17.655 5.200 3.778 1.00 8.11 89 ALA X O 1
ATOM 686 N N . LEU A 1 89 ? 17.435 7.371 4.359 1.00 8.76 90 LEU X N 1
ATOM 687 C CA . LEU A 1 89 ? 16.427 7.082 5.390 1.00 8.94 90 LEU X CA 1
ATOM 688 C C . LEU A 1 89 ? 15.266 6.302 4.775 1.00 9.12 90 LEU X C 1
ATOM 689 O O . LEU A 1 89 ? 14.862 6.592 3.636 1.00 9.96 90 LEU X O 1
ATOM 694 N N . GLY A 1 90 ? 14.763 5.302 5.494 1.00 8.78 91 GLY X N 1
ATOM 695 C CA . GLY A 1 90 ? 13.600 4.532 5.067 1.00 9.36 91 GLY X CA 1
ATOM 696 C C . GLY A 1 90 ? 13.973 3.219 4.405 1.00 9.67 91 GLY X C 1
ATOM 697 O O . GLY A 1 90 ? 13.106 2.358 4.203 1.00 10.80 91 GLY X O 1
ATOM 698 N N . MET A 1 91 ? 15.240 3.060 4.031 1.00 8.88 92 MET X N 1
ATOM 699 C CA . MET A 1 91 ? 15.704 1.777 3.453 1.00 10.28 92 MET X CA 1
ATOM 700 C C . MET A 1 91 ? 15.649 0.688 4.516 1.00 10.42 92 MET X C 1
ATOM 701 O O . MET A 1 91 ? 15.743 0.987 5.712 1.00 9.27 92 MET X O 1
ATOM 706 N N . THR A 1 92 ? 15.461 -0.569 4.101 1.00 9.98 93 THR X N 1
ATOM 707 C CA . THR A 1 92 ? 15.421 -1.653 5.039 1.00 10.70 93 THR X CA 1
ATOM 708 C C . THR A 1 92 ? 16.815 -2.038 5.456 1.00 10.96 93 THR X C 1
ATOM 709 O O . THR A 1 92 ? 17.774 -1.675 4.794 1.00 10.65 93 THR X O 1
ATOM 713 N N . GLU A 1 93 ? 16.912 -2.769 6.563 1.00 11.44 94 GLU X N 1
ATOM 714 C CA . GLU A 1 93 ? 18.177 -3.279 7.028 1.00 12.71 94 GLU X CA 1
ATOM 715 C C . GLU A 1 93 ? 18.824 -4.125 5.928 1.00 13.15 94 GLU X C 1
ATOM 716 O O . GLU A 1 93 ? 20.039 -4.039 5.705 1.00 12.95 94 GLU X O 1
ATOM 722 N N . ALA A 1 94 ? 18.014 -4.924 5.222 1.00 13.70 95 ALA X N 1
ATOM 723 C CA . ALA A 1 94 ? 18.545 -5.719 4.098 1.00 13.86 95 ALA X CA 1
ATOM 724 C C . ALA A 1 94 ? 19.209 -4.813 3.051 1.00 13.22 95 ALA X C 1
ATOM 725 O O . ALA A 1 94 ? 20.325 -5.086 2.616 1.00 14.52 95 ALA X O 1
ATOM 727 N N . GLN A 1 95 ? 18.528 -3.746 2.668 1.00 12.84 96 GLN X N 1
ATOM 728 C CA . GLN A 1 95 ? 19.091 -2.782 1.737 1.00 12.86 96 GLN X CA 1
ATOM 729 C C . GLN A 1 95 ? 20.378 -2.139 2.293 1.00 11.84 96 GLN X C 1
ATOM 730 O O . GLN A 1 95 ? 21.351 -1.978 1.562 1.00 10.45 96 GLN X O 1
ATOM 736 N N . LEU A 1 96 ? 20.366 -1.765 3.571 1.00 10.76 97 LEU X N 1
ATOM 737 C CA . LEU A 1 96 ? 21.543 -1.157 4.181 1.00 10.21 97 LEU X CA 1
ATOM 738 C C . LEU A 1 96 ? 22.771 -2.078 4.052 1.00 10.00 97 LEU X C 1
ATOM 739 O O . LEU A 1 96 ? 23.806 -1.642 3.613 1.00 9.05 97 LEU X O 1
ATOM 744 N N . TRP A 1 97 ? 22.652 -3.349 4.430 1.00 9.00 98 TRP X N 1
ATOM 745 C CA . TRP A 1 97 ? 23.807 -4.218 4.397 1.00 10.08 98 TRP X CA 1
ATOM 746 C C . TRP A 1 97 ? 24.133 -4.717 2.969 1.00 10.64 98 TRP X C 1
ATOM 747 O O . TRP A 1 97 ? 25.172 -5.306 2.757 1.00 12.26 98 TRP X O 1
ATOM 758 N N . ALA A 1 98 ? 23.252 -4.463 2.004 1.00 11.74 99 ALA X N 1
ATOM 759 C CA . ALA A 1 98 ? 23.592 -4.681 0.598 1.00 11.67 99 ALA X CA 1
ATOM 760 C C . ALA A 1 98 ? 24.391 -3.506 0.063 1.00 12.82 99 ALA X C 1
ATOM 761 O O . ALA A 1 98 ? 25.164 -3.670 -0.886 1.00 12.92 99 ALA X O 1
ATOM 763 N N . ALA A 1 99 ? 24.213 -2.323 0.669 1.00 11.56 100 ALA X N 1
ATOM 764 C CA . ALA A 1 99 ? 24.974 -1.105 0.256 1.00 10.48 100 ALA X CA 1
ATOM 765 C C . ALA A 1 99 ? 26.292 -0.923 0.995 1.00 10.03 100 ALA X C 1
ATOM 766 O O . ALA A 1 99 ? 27.270 -0.434 0.427 1.00 9.88 100 ALA X O 1
ATOM 768 N N . VAL A 1 100 ? 26.333 -1.329 2.262 1.00 9.11 101 VAL X N 1
ATOM 769 C CA . VAL A 1 100 ? 27.469 -1.047 3.132 1.00 10.17 101 VAL X CA 1
ATOM 770 C C . VAL A 1 100 ? 28.005 -2.371 3.630 1.00 10.59 101 VAL X C 1
ATOM 771 O O . VAL A 1 100 ? 27.215 -3.238 4.015 1.00 10.64 101 VAL X O 1
ATOM 775 N N . PRO A 1 101 ? 29.330 -2.543 3.664 1.00 10.96 102 PRO X N 1
ATOM 776 C CA . PRO A 1 101 ? 29.811 -3.866 4.173 1.00 11.06 102 PRO X CA 1
ATOM 777 C C . PRO A 1 101 ? 29.696 -3.964 5.716 1.00 11.10 102 PRO X C 1
ATOM 778 O O . PRO A 1 101 ? 30.384 -3.222 6.460 1.00 10.36 102 PRO X O 1
ATOM 782 N N . LYS A 1 102 ? 28.815 -4.851 6.188 1.00 11.37 103 LYS X N 1
ATOM 783 C CA . LYS A 1 102 ? 28.574 -4.955 7.614 1.00 12.74 103 LYS X CA 1
ATOM 784 C C . LYS A 1 102 ? 29.835 -5.291 8.405 1.00 12.61 103 LYS X C 1
ATOM 785 O O . LYS A 1 102 ? 29.949 -4.932 9.589 1.00 12.01 103 LYS X O 1
ATOM 791 N N . ASP A 1 103 ? 30.801 -5.965 7.778 1.00 13.03 104 ASP X N 1
ATOM 792 C CA . ASP A 1 103 ? 32.051 -6.258 8.493 1.00 12.44 104 ASP X CA 1
ATOM 793 C C . ASP A 1 103 ? 32.834 -4.976 8.774 1.00 11.53 104 ASP X C 1
ATOM 794 O O . ASP A 1 103 ? 33.830 -5.001 9.498 1.00 10.65 104 ASP X O 1
ATOM 799 N N . SER A 1 104 ? 32.409 -3.843 8.182 1.00 10.87 105 SER X N 1
ATOM 800 C CA . SER A 1 104 ? 33.077 -2.570 8.494 1.00 9.32 105 SER X CA 1
ATOM 801 C C . SER A 1 104 ? 32.465 -1.877 9.693 1.00 9.93 105 SER X C 1
ATOM 802 O O . SER A 1 104 ? 32.816 -0.733 9.947 1.00 9.47 105 SER X O 1
ATOM 805 N N . CYS A 1 105 ? 31.536 -2.550 10.389 1.00 10.21 106 CYS X N 1
ATOM 806 C CA . CYS A 1 105 ? 30.688 -1.909 11.394 1.00 9.67 106 CYS X CA 1
ATOM 807 C C . CYS A 1 105 ? 30.572 -2.724 12.684 1.00 10.04 106 CYS X C 1
ATOM 808 O O . CYS A 1 105 ? 30.727 -3.955 12.682 1.00 10.52 106 CYS X O 1
ATOM 811 N N . VAL A 1 106 ? 30.250 -2.034 13.764 1.00 9.46 107 VAL X N 1
ATOM 812 C CA . VAL A 1 106 ? 30.007 -2.699 15.029 1.00 9.92 107 VAL X CA 1
ATOM 813 C C . VAL A 1 106 ? 28.827 -2.012 15.683 1.00 10.27 107 VAL X C 1
ATOM 814 O O . VAL A 1 106 ? 28.473 -0.893 15.307 1.00 10.04 107 VAL X O 1
ATOM 818 N N . SER A 1 107 ? 28.263 -2.660 16.712 1.00 10.49 108 SER X N 1
ATOM 819 C CA . SER A 1 107 ? 27.209 -2.021 17.495 1.00 10.49 108 SER X CA 1
ATOM 820 C C . SER A 1 107 ? 27.704 -1.049 18.542 1.00 10.76 108 SER X C 1
ATOM 821 O O . SER A 1 107 ? 28.623 -1.353 19.330 1.00 11.81 108 SER X O 1
ATOM 824 N N . GLN A 1 108 ? 27.109 0.143 18.557 1.00 8.70 109 GLN X N 1
ATOM 825 C CA . GLN A 1 108 ? 27.293 1.070 19.655 1.00 9.06 109 GLN X CA 1
ATOM 826 C C . GLN A 1 108 ? 26.043 1.198 20.511 1.00 8.86 109 GLN X C 1
ATOM 827 O O . GLN A 1 108 ? 25.922 2.113 21.339 1.00 8.94 109 GLN X O 1
ATOM 833 N N . GLY A 1 109 ? 25.073 0.322 20.301 1.00 8.83 110 GLY X N 1
ATOM 834 C CA . GLY A 1 109 ? 23.919 0.401 21.193 1.00 9.73 110 GLY X CA 1
ATOM 835 C C . GLY A 1 109 ? 22.659 -0.288 20.698 1.00 10.68 110 GLY X C 1
ATOM 836 O O . GLY A 1 109 ? 22.467 -0.478 19.484 1.00 11.26 110 GLY X O 1
ATOM 837 N N . GLU A 1 110 ? 21.801 -0.671 21.648 1.00 10.67 111 GLU X N 1
ATOM 838 C CA . GLU A 1 110 ? 20.466 -1.227 21.327 1.00 11.37 111 GLU X CA 1
ATOM 839 C C . GLU A 1 110 ? 19.511 -0.718 22.399 1.00 11.48 111 GLU X C 1
ATOM 840 O O . GLU A 1 110 ? 19.917 -0.536 23.558 1.00 10.59 111 GLU X O 1
ATOM 846 N N . SER A 1 111 ? 18.247 -0.474 22.056 1.00 10.63 112 SER X N 1
ATOM 847 C CA . SER A 1 111 ? 17.336 -0.024 23.097 1.00 11.35 112 SER X CA 1
ATOM 848 C C . SER A 1 111 ? 15.898 -0.376 22.744 1.00 11.61 112 SER X C 1
ATOM 849 O O . SER A 1 111 ? 15.557 -0.495 21.563 1.00 10.91 112 SER X O 1
ATOM 852 N N . TYR A 1 112 ? 15.107 -0.603 23.790 1.00 11.45 113 TYR X N 1
ATOM 853 C CA . TYR A 1 112 ? 13.660 -0.771 23.679 1.00 11.88 113 TYR X CA 1
ATOM 854 C C . TYR A 1 112 ? 12.992 0.418 24.382 1.00 12.55 113 TYR X C 1
ATOM 855 O O . TYR A 1 112 ? 12.746 0.381 25.588 1.00 11.59 113 TYR X O 1
ATOM 864 N N . PRO A 1 113 ? 12.744 1.505 23.642 1.00 13.55 114 PRO X N 1
ATOM 865 C CA . PRO A 1 113 ? 12.251 2.722 24.277 1.00 14.88 114 PRO X CA 1
ATOM 866 C C . PRO A 1 113 ? 10.880 2.542 24.903 1.00 15.57 114 PRO X C 1
ATOM 867 O O . PRO A 1 113 ? 10.497 3.321 25.760 1.00 17.34 114 PRO X O 1
ATOM 871 N N . ASN A 1 114 ? 10.179 1.487 24.522 1.00 16.17 115 ASN X N 1
ATOM 872 C CA . ASN A 1 114 ? 8.841 1.261 25.048 1.00 16.59 115 ASN X CA 1
ATOM 873 C C . ASN A 1 114 ? 8.806 0.098 26.029 1.00 16.34 115 ASN X C 1
ATOM 874 O O . ASN A 1 114 ? 7.736 -0.426 26.352 1.00 16.67 115 ASN X O 1
ATOM 879 N N . TRP A 1 115 ? 9.988 -0.312 26.494 1.00 15.56 116 TRP X N 1
ATOM 880 C CA . TRP A 1 115 ? 10.124 -1.465 27.408 1.00 15.89 116 TRP X CA 1
ATOM 881 C C . TRP A 1 115 ? 9.099 -1.394 28.528 1.00 17.29 116 TRP X C 1
ATOM 882 O O . TRP A 1 115 ? 8.967 -0.343 29.145 1.00 17.63 116 TRP X O 1
ATOM 893 N N . PRO A 1 116 ? 8.420 -2.523 28.834 1.00 18.93 117 PRO X N 1
ATOM 894 C CA . PRO A 1 116 ? 8.616 -3.895 28.368 1.00 19.39 117 PRO X CA 1
ATOM 895 C C . PRO A 1 116 ? 8.061 -4.270 26.986 1.00 19.36 117 PRO X C 1
ATOM 896 O O . PRO A 1 116 ? 8.286 -5.381 26.528 1.00 19.81 117 PRO X O 1
ATOM 900 N N . ALA A 1 117 ? 7.333 -3.365 26.340 1.00 20.10 118 ALA X N 1
ATOM 901 C CA . ALA A 1 117 ? 6.951 -3.531 24.941 1.00 19.52 118 ALA X CA 1
ATOM 902 C C . ALA A 1 117 ? 8.209 -3.502 24.069 1.00 20.09 118 ALA X C 1
ATOM 903 O O . ALA A 1 117 ? 9.195 -2.811 24.376 1.00 18.96 118 ALA X O 1
ATOM 905 N N . LYS A 1 118 ? 8.199 -4.274 22.992 1.00 20.35 119 LYS X N 1
ATOM 906 C CA . LYS A 1 118 ? 9.413 -4.468 22.217 1.00 20.54 119 LYS X CA 1
ATOM 907 C C . LYS A 1 118 ? 9.354 -3.728 20.878 1.00 20.38 119 LYS X C 1
ATOM 908 O O . LYS A 1 118 ? 10.215 -3.896 20.010 1.00 20.77 119 LYS X O 1
ATOM 914 N N . THR A 1 119 ? 8.339 -2.892 20.740 1.00 19.93 120 THR X N 1
ATOM 915 C CA . THR A 1 119 ? 8.132 -2.075 19.545 1.00 20.00 120 THR X CA 1
ATOM 916 C C . THR A 1 119 ? 9.146 -0.938 19.468 1.00 18.67 120 THR X C 1
ATOM 917 O O . THR A 1 119 ? 9.530 -0.381 20.499 1.00 18.76 120 THR X O 1
ATOM 921 N N . GLY A 1 120 ? 9.568 -0.563 18.264 1.00 16.17 121 GLY X N 1
ATOM 922 C CA . GLY A 1 120 ? 10.497 0.560 18.134 1.00 14.17 121 GLY X CA 1
ATOM 923 C C . GLY A 1 120 ? 11.910 0.214 18.598 1.00 12.46 121 GLY X C 1
ATOM 924 O O . GLY A 1 120 ? 12.670 1.086 19.017 1.00 13.13 121 GLY X O 1
ATOM 925 N N . PHE A 1 121 ? 12.280 -1.052 18.468 1.00 12.83 122 PHE X N 1
ATOM 926 C CA . PHE A 1 121 ? 13.639 -1.525 18.826 1.00 12.48 122 PHE X CA 1
ATOM 927 C C . PHE A 1 121 ? 14.684 -0.778 18.016 1.00 12.88 122 PHE X C 1
ATOM 928 O O . PHE A 1 121 ? 14.614 -0.773 16.780 1.00 12.85 122 PHE X O 1
ATOM 936 N N . GLU A 1 122 ? 15.623 -0.128 18.685 1.00 12.33 123 GLU X N 1
A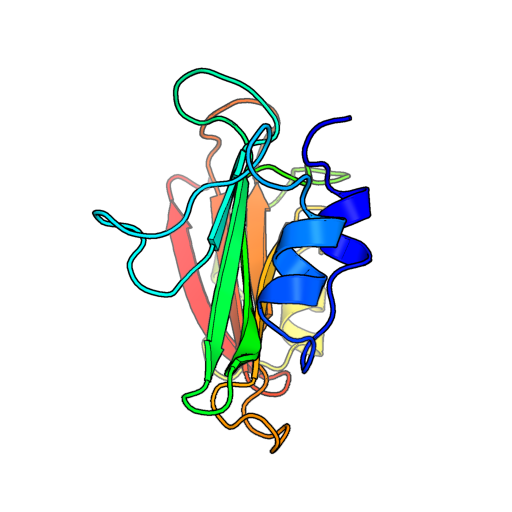TOM 937 C CA A GLU A 1 122 ? 16.593 0.741 18.003 0.50 12.38 123 GLU X CA 1
ATOM 938 C CA B GLU A 1 122 ? 16.587 0.701 17.980 0.50 12.90 123 GLU X CA 1
ATOM 939 C C . GLU A 1 122 ? 17.974 0.116 18.107 1.00 12.65 123 GLU X C 1
ATOM 940 O O . GLU A 1 122 ? 18.373 -0.289 19.201 1.00 13.96 123 GLU X O 1
ATOM 951 N N . GLU A 1 123 ? 18.681 0.035 16.980 1.00 11.27 124 GLU X N 1
ATOM 952 C CA . GLU A 1 123 ? 20.038 -0.501 16.951 1.00 10.81 124 GLU X CA 1
ATOM 953 C C . GLU A 1 123 ? 20.927 0.569 16.357 1.00 10.24 124 GLU X C 1
ATOM 954 O O . GLU A 1 123 ? 20.558 1.195 15.345 1.00 9.64 124 GLU X O 1
ATOM 960 N N . LYS A 1 124 ? 22.086 0.792 16.966 1.00 10.04 125 LYS X N 1
ATOM 961 C CA . LYS A 1 124 ? 22.981 1.838 16.516 1.00 10.29 125 LYS X CA 1
ATOM 962 C C . LYS A 1 124 ? 24.252 1.174 16.024 1.00 10.42 125 LYS X C 1
ATOM 963 O O . LYS A 1 124 ? 24.918 0.462 16.790 1.00 10.10 125 LYS X O 1
ATOM 969 N N . TYR A 1 125 ? 24.579 1.407 14.750 1.00 9.33 126 TYR X N 1
ATOM 970 C CA . TYR A 1 125 ? 25.813 0.908 14.163 1.00 8.54 126 TYR X CA 1
ATOM 971 C C . TYR A 1 125 ? 26.830 2.021 13.872 1.00 8.63 126 TYR X C 1
ATOM 972 O O . TYR A 1 125 ? 26.484 3.139 13.468 1.00 8.94 126 TYR X O 1
ATOM 981 N N . TYR A 1 126 ? 28.096 1.707 14.104 1.00 8.20 127 TYR X N 1
ATOM 982 C CA . TYR A 1 126 ? 29.184 2.621 13.837 1.00 7.92 127 TYR X CA 1
ATOM 983 C C . TYR A 1 126 ? 30.135 1.913 12.889 1.00 8.25 127 TYR X C 1
ATOM 984 O O . TYR A 1 126 ? 30.605 0.801 13.159 1.00 8.30 127 TYR X O 1
ATOM 993 N N . CYS A 1 127 ? 30.379 2.527 11.746 1.00 8.96 128 CYS X N 1
ATOM 994 C CA . CYS A 1 127 ? 31.194 1.883 10.735 1.00 9.12 128 CYS X CA 1
ATOM 995 C C . CYS A 1 127 ? 32.490 2.664 10.507 1.00 8.81 128 CYS X C 1
ATOM 996 O O . CYS A 1 127 ? 32.467 3.760 9.926 1.00 8.67 128 CYS X O 1
ATOM 999 N N . ALA A 1 128 ? 33.623 2.105 10.928 1.00 9.49 129 ALA X N 1
ATOM 1000 C CA . ALA A 1 128 ? 34.906 2.836 10.811 1.00 10.09 129 ALA X CA 1
ATOM 1001 C C . ALA A 1 128 ? 35.504 2.584 9.432 1.00 9.96 129 ALA X C 1
ATOM 1002 O O . ALA A 1 128 ? 35.464 1.466 8.944 1.00 9.07 129 ALA X O 1
ATOM 1004 N N . ALA A 1 129 ? 36.065 3.626 8.816 1.00 10.05 130 ALA X N 1
ATOM 1005 C CA . ALA A 1 129 ? 36.713 3.491 7.528 1.00 10.79 130 ALA X CA 1
ATOM 1006 C C . ALA A 1 129 ? 38.157 2.986 7.665 1.00 11.68 130 ALA X C 1
ATOM 1007 O O . ALA A 1 129 ? 38.768 2.579 6.667 1.00 12.56 130 ALA X O 1
ATOM 1009 N N . ALA A 1 130 ? 38.695 3.014 8.881 1.00 12.08 131 ALA X N 1
ATOM 1010 C CA . ALA A 1 130 ? 40.102 2.630 9.092 1.00 13.14 131 ALA X CA 1
ATOM 1011 C C . ALA A 1 130 ? 40.330 2.184 10.529 1.00 14.31 131 ALA X C 1
ATOM 1012 O O . ALA A 1 130 ? 39.480 2.370 11.384 1.00 13.36 131 ALA X O 1
ATOM 1014 N N . THR A 1 131 ? 41.448 1.509 10.786 1.00 15.46 132 THR X N 1
ATOM 1015 C CA . THR A 1 131 ? 41.800 1.192 12.172 1.00 16.83 132 THR X CA 1
ATOM 1016 C C . THR A 1 131 ? 42.236 2.450 12.908 1.00 17.82 132 THR X C 1
ATOM 1017 O O . THR A 1 131 ? 42.400 3.522 12.304 1.00 18.71 132 THR X O 1
ATOM 1021 N N . GLY A 1 132 ? 42.402 2.339 14.225 1.00 18.13 133 GLY X N 1
ATOM 1022 C CA . GLY A 1 132 ? 43.002 3.405 15.004 1.00 19.15 133 GLY X CA 1
ATOM 1023 C C . GLY A 1 132 ? 41.993 4.320 15.641 1.00 20.65 133 GLY X C 1
ATOM 1024 O O . GLY A 1 132 ? 40.782 4.048 15.601 1.00 20.33 133 GLY X O 1
ATOM 1025 N N . LEU A 1 133 ? 42.487 5.421 16.205 1.00 21.21 134 LEU X N 1
ATOM 1026 C CA . LEU A 1 133 ? 41.646 6.384 16.910 1.00 22.55 134 LEU X CA 1
ATOM 1027 C C . LEU A 1 133 ? 41.019 7.377 15.946 1.00 22.19 134 LEU X C 1
ATOM 1028 O O . LEU A 1 133 ? 41.674 7.863 15.004 1.00 22.67 134 LEU X O 1
ATOM 1033 N N . PHE A 1 134 ? 39.766 7.705 16.217 1.00 21.17 135 PHE X N 1
ATOM 1034 C CA . PHE A 1 134 ? 39.057 8.728 15.484 1.00 20.27 135 PHE X CA 1
ATOM 1035 C C . PHE A 1 134 ? 39.213 8.592 13.983 1.00 18.10 135 PHE X C 1
ATOM 1036 O O . PHE A 1 134 ? 39.540 9.542 13.313 1.00 17.65 135 PHE X O 1
ATOM 1044 N N . PRO A 1 135 ? 38.920 7.404 13.445 1.00 16.52 136 PRO X N 1
ATOM 1045 C CA . PRO A 1 135 ? 38.943 7.285 11.993 1.00 15.53 136 PRO X CA 1
ATOM 1046 C C . PRO A 1 135 ? 37.733 7.983 11.346 1.00 14.81 136 PRO X C 1
ATOM 1047 O O . PRO A 1 135 ? 36.764 8.305 12.044 1.00 15.30 136 PRO X O 1
ATOM 1051 N N . PRO A 1 136 ? 37.789 8.230 10.026 1.00 13.18 137 PRO X N 1
ATOM 1052 C CA . PRO A 1 136 ? 36.577 8.618 9.303 1.00 12.43 137 PRO X CA 1
ATOM 1053 C C . PRO A 1 136 ? 35.523 7.530 9.547 1.00 11.73 137 PRO X C 1
ATOM 1054 O O . PRO A 1 136 ? 35.883 6.385 9.745 1.00 11.00 137 PRO X O 1
ATOM 1058 N N . SER A 1 137 ? 34.241 7.878 9.577 1.00 11.49 138 SER X N 1
ATOM 1059 C CA . SER A 1 137 ? 33.249 6.864 9.921 1.00 9.94 138 SER X CA 1
ATOM 1060 C C . SER A 1 137 ? 31.887 7.220 9.376 1.00 9.53 138 SER X C 1
ATOM 1061 O O . SER A 1 137 ? 31.645 8.337 8.930 1.00 9.24 138 SER X O 1
ATOM 1064 N N . ALA A 1 138 ? 31.014 6.229 9.401 1.00 8.24 139 ALA X N 1
ATOM 1065 C CA . ALA A 1 138 ? 29.585 6.482 9.224 1.00 8.85 139 ALA X CA 1
ATOM 1066 C C . ALA A 1 138 ? 28.819 5.846 10.379 1.00 8.40 139 ALA X C 1
ATOM 1067 O O . ALA A 1 138 ? 29.275 4.856 10.978 1.00 10.17 139 ALA X O 1
ATOM 1069 N N . SER A 1 139 ? 27.662 6.425 10.697 1.00 7.84 140 SER X N 1
ATOM 1070 C CA . SER A 1 139 ? 26.758 5.897 11.712 1.00 8.45 140 SER X CA 1
ATOM 1071 C C . SER A 1 139 ? 25.418 5.624 11.038 1.00 7.79 140 SER X C 1
ATOM 1072 O O . SER A 1 139 ? 24.931 6.439 10.239 1.00 7.57 140 SER X O 1
ATOM 1075 N N . PHE A 1 140 ? 24.787 4.529 11.435 1.00 7.86 141 PHE X N 1
ATOM 1076 C CA . PHE A 1 140 ? 23.502 4.148 10.885 1.00 9.12 141 PHE X CA 1
ATOM 1077 C C . PHE A 1 140 ? 22.664 3.647 12.033 1.00 9.28 141 PHE X C 1
ATOM 1078 O O . PHE A 1 140 ? 23.111 2.783 12.783 1.00 10.68 141 PHE X O 1
ATOM 1086 N N . HIS A 1 141 ? 21.448 4.164 12.187 1.00 8.34 142 HIS X N 1
ATOM 1087 C CA . HIS A 1 141 ? 20.574 3.638 13.239 1.00 9.37 142 HIS X CA 1
ATOM 1088 C C . HIS A 1 141 ? 19.362 2.959 12.595 1.00 9.01 142 HIS X C 1
ATOM 1089 O O . HIS A 1 141 ? 18.769 3.503 11.655 1.00 10.20 142 HIS X O 1
ATOM 1096 N N . LEU A 1 142 ? 18.973 1.793 13.111 1.00 8.65 143 LEU X N 1
ATOM 1097 C CA . LEU A 1 142 ? 17.806 1.076 12.603 1.00 9.35 143 LEU X CA 1
ATOM 1098 C C . LEU A 1 142 ? 16.716 1.121 13.661 1.00 9.54 143 LEU X C 1
ATOM 1099 O O . LEU A 1 142 ? 17.024 1.060 14.855 1.00 10.14 143 LEU X O 1
ATOM 1104 N N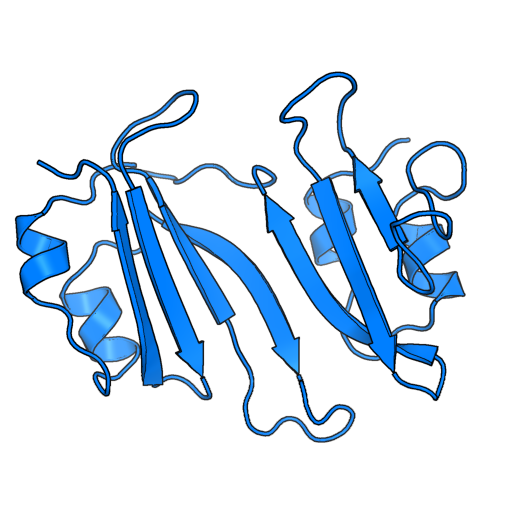 . THR A 1 143 ? 15.459 1.297 13.248 1.00 9.30 144 THR X N 1
ATOM 1105 C CA . THR A 1 143 ? 14.341 1.207 14.179 1.00 10.00 144 THR X CA 1
ATOM 1106 C C . THR A 1 143 ? 13.385 0.160 13.564 1.00 10.96 144 THR X C 1
ATOM 1107 O O . THR A 1 143 ? 12.917 0.353 12.431 1.00 10.22 144 THR 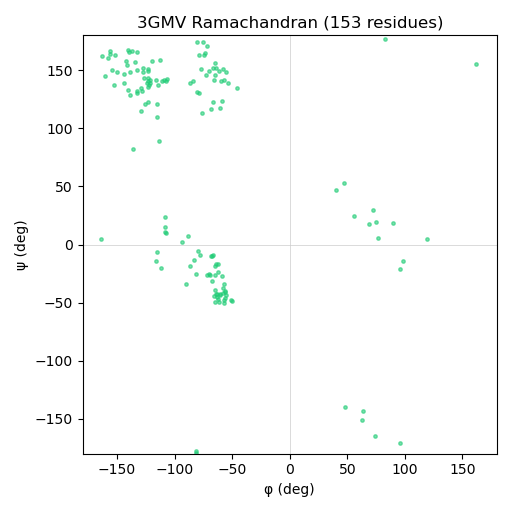X O 1
ATOM 1111 N N . ASP A 1 144 ? 13.106 -0.921 14.301 1.00 11.63 145 ASP X N 1
ATOM 1112 C CA . ASP A 1 144 ? 12.396 -2.087 13.750 1.00 13.20 145 ASP X CA 1
ATOM 1113 C C . ASP A 1 144 ? 12.851 -2.428 12.328 1.00 13.71 145 ASP X C 1
ATOM 1114 O O . ASP A 1 144 ? 12.046 -2.601 11.406 1.00 13.15 145 ASP X O 1
ATOM 1119 N N . GLY A 1 145 ? 14.165 -2.451 12.158 1.00 12.94 146 GLY X N 1
ATOM 1120 C CA . GLY A 1 145 ? 14.772 -2.935 10.929 1.00 12.50 146 GLY X CA 1
ATOM 1121 C C . GLY A 1 145 ? 14.672 -2.007 9.742 1.00 11.43 146 GLY X C 1
ATOM 1122 O O . GLY A 1 145 ? 14.852 -2.454 8.602 1.00 11.04 146 GLY X O 1
ATOM 1123 N N . VAL A 1 146 ? 14.413 -0.723 10.008 1.00 10.84 147 VAL X N 1
ATOM 1124 C CA . VAL A 1 146 ? 14.376 0.315 8.954 1.00 10.10 147 VAL X CA 1
ATOM 1125 C C . VAL A 1 146 ? 15.344 1.460 9.278 1.00 9.05 147 VAL X C 1
ATOM 1126 O O . VAL A 1 146 ? 15.481 1.867 10.441 1.00 8.55 147 VAL X O 1
ATOM 1130 N N . LEU A 1 147 ? 16.045 1.961 8.259 1.00 8.50 148 LEU X N 1
ATOM 1131 C CA . LEU A 1 147 ? 17.018 3.030 8.541 1.00 7.64 148 LEU X CA 1
ATOM 1132 C C . LEU A 1 147 ? 16.353 4.353 8.970 1.00 7.69 148 LEU X C 1
ATOM 1133 O O . LEU A 1 147 ? 15.585 4.953 8.209 1.00 8.89 148 LEU X O 1
ATOM 1138 N N . THR A 1 148 ? 16.615 4.790 10.202 1.00 7.47 149 THR X N 1
ATOM 1139 C CA . THR A 1 148 ? 16.022 6.023 10.728 1.00 8.65 149 THR X CA 1
ATOM 1140 C C . THR A 1 148 ? 17.064 7.107 11.017 1.00 8.67 149 THR X C 1
ATOM 1141 O O . THR A 1 148 ? 16.702 8.231 11.363 1.00 8.25 149 THR X O 1
ATOM 1145 N N . TYR A 1 149 ? 18.356 6.778 10.892 1.00 8.29 150 TYR X N 1
ATOM 1146 C CA . TYR A 1 149 ? 19.404 7.816 11.039 1.00 8.13 150 TYR X CA 1
ATOM 1147 C C . TYR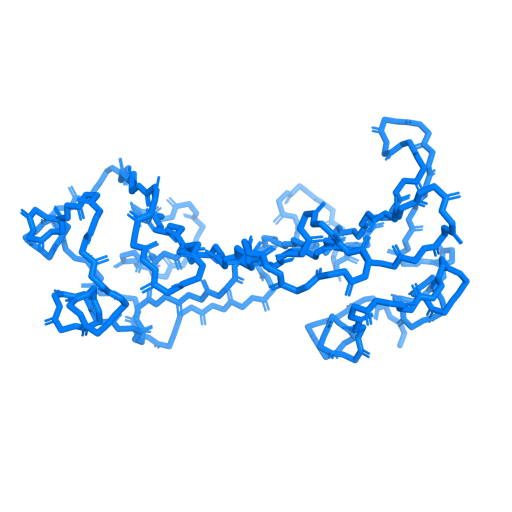 A 1 149 ? 20.634 7.431 10.247 1.00 8.95 150 TYR X C 1
ATOM 1148 O O . TYR A 1 149 ? 21.055 6.295 10.305 1.00 8.57 150 TYR X O 1
ATOM 1157 N N . ARG A 1 150 ? 21.242 8.385 9.548 1.00 7.42 151 ARG X N 1
ATOM 1158 C CA . ARG A 1 150 ? 22.506 8.109 8.860 1.00 6.22 151 ARG X CA 1
ATOM 1159 C C . ARG A 1 150 ? 23.355 9.383 8.971 1.00 6.23 151 ARG X C 1
ATOM 1160 O O . ARG A 1 150 ? 22.828 10.495 8.868 1.00 7.15 151 ARG X O 1
ATOM 1168 N N . TYR A 1 151 ? 24.641 9.217 9.218 1.00 7.24 152 TYR X N 1
ATOM 1169 C CA . TYR A 1 151 ? 25.555 10.344 9.340 1.00 8.04 152 TYR X CA 1
ATOM 1170 C C . TYR A 1 151 ? 26.925 9.870 8.886 1.00 8.31 152 TYR X C 1
ATOM 1171 O O . TYR A 1 151 ? 27.272 8.695 9.084 1.00 8.49 152 TYR X O 1
ATOM 1180 N N . GLN A 1 152 ? 27.727 10.766 8.309 1.00 8.83 153 GLN X N 1
ATOM 1181 C CA . GLN A 1 152 ? 29.121 10.427 8.057 1.00 10.01 153 GLN X CA 1
ATOM 1182 C C . GLN A 1 152 ? 30.074 11.576 8.359 1.00 10.57 153 GLN X C 1
ATOM 1183 O O . GLN A 1 152 ? 29.725 12.744 8.238 1.00 10.28 153 GLN X O 1
ATOM 1189 N N . ARG A 1 153 ? 31.279 11.214 8.778 1.00 11.61 154 ARG X N 1
ATOM 1190 C CA . ARG A 1 153 ? 32.310 12.194 9.090 1.00 13.16 154 ARG X CA 1
ATOM 1191 C C . ARG A 1 153 ? 33.588 11.813 8.368 1.00 12.46 154 ARG X C 1
ATOM 1192 O O . ARG A 1 153 ? 34.166 10.759 8.624 1.00 10.93 154 ARG X O 1
ATOM 1200 N N . SER A 1 154 ? 33.995 12.664 7.428 1.00 12.27 155 SER X N 1
ATOM 1201 C CA . SER A 1 154 ? 35.308 12.567 6.804 1.00 13.38 155 SER X CA 1
ATOM 1202 C C . SER A 1 154 ? 35.523 11.382 5.902 1.00 13.29 155 SER X C 1
ATOM 1203 O O . SER A 1 154 ? 36.674 11.064 5.607 1.00 13.25 155 SER X O 1
ATOM 1206 N N . LEU A 1 155 ? 34.452 10.728 5.444 1.00 12.69 156 LEU X N 1
ATOM 1207 C CA . LEU A 1 155 ? 34.644 9.606 4.526 1.00 12.41 156 LEU X CA 1
ATOM 1208 C C . LEU A 1 155 ? 35.264 10.048 3.219 1.00 12.76 156 LEU X C 1
ATOM 1209 O O . LEU A 1 155 ? 35.038 11.177 2.771 1.00 14.52 156 LEU X O 1
ATOM 1214 N N . THR A 1 156 ? 35.996 9.131 2.592 1.00 13.78 157 THR X N 1
ATOM 1215 C CA . THR A 1 156 ? 36.567 9.309 1.257 1.00 15.25 157 THR X CA 1
ATOM 1216 C C . THR A 1 156 ? 35.817 8.361 0.360 1.00 14.09 157 THR X C 1
ATOM 1217 O O . THR A 1 156 ? 35.542 7.228 0.778 1.00 13.91 157 THR X O 1
#

Secondary structure (DSSP, 8-state):
----HHHHHH--TT-BHHHHHHHHTHHHHEE-SGGGTTSEEEESSSSTT--EEEEEE-TTSBEEEEEEESSS--SS----HHHHTT--TT-BHHHHHHHS-GGGEEEEEEE-TTTTS-TT-EEEEEEESSS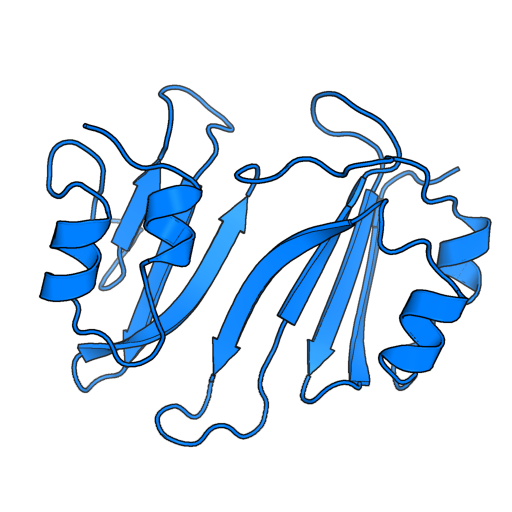SSS--EEEEEEETTEEEEEEEES--

Foldseek 3Di:
DAAAVVLLVVDDWFDAPVVNCVSRPHPVFWDDDDVNHRKIKGFRDDDPPTKIKIFDADPVRTTFKIFIPPRDAQQDQAWAVQLLVQDDFFAFLVSNCVSTPCSQKDWGMWGQPPPVDNAQIKTKIKGANDDDPPGWIKIFMATVGTTHDIDTGPGD

B-factor: mean 14.96, std 7.47, range [5.15, 45.5]

Nearest PDB structures (foldseek):
  3gmw-assembly1_B  TM=9.996E-01  e=3.230E-29  Streptomyces exfoliatus
  3gmy-assembly2_B  TM=9.457E-01  e=1.029E-18  Streptomyces clavuligerus
  3e2k-assembly2_C  TM=9.024E-01  e=2.409E-16  Streptomyces clavuligerus
  2g2u-assembly1_B  TM=8.972E-01  e=4.732E-16  Streptomyces clavuligerus
  1xxm-assembly2_D  TM=9.106E-01  e=1.164E-15  Streptomyces clavuligerus

Radius of gyration: 16.26 Å; Cα contacts (8 Å, |Δi|>4): 353; chains: 1; bounding box: 36×24×45 Å

Solvent-accessible surface area: 8522 Å² total; per-residue (Å²): 152,36,8,32,18,108,46,13,96,93,0,108,42,21,43,64,61,109,87,0,44,135,36,0,21,13,146,110,15,3,83,64,27,80,162,41,32,135,27,1,27,0,87,44,113,111,60,128,139,4,22,31,0,2,1,27,32,32,150,142,25,60,0,78,16,20,120,3,59,63,21,66,182,18,168,65,36,34,1,103,54,56,40,21,97,143,8,56,112,50,27,58,52,79,97,0,47,94,19,1,45,87,72,0,13,20,32,32,2,60,9,29,71,79,43,104,50,124,85,16,42,48,26,77,30,28,0,9,21,45,116,64,143,116,11,46,3,1,26,0,34,0,42,87,24,57,2,69,94,70,123,54,87,88,15,135

Sequence (156 aa):
SGFSAEKYEQIQFGMTFDEVWEIGGGEAACDTGGVIGDSILCFTESGDYAPYGGFSFTDEGELWSKRNEYLYKAKTPSVKLSHYNRTALGMTEAQLWAAVPKDSCVSQGESYPNWPAKTGFEEEKYYCAAATGLFPPSASFHLTDGVLTYRYQRSLT